Protein AF-A0A8T3DRB8-F1 (afdb_monomer_lite)

Secondary structure (DSSP, 8-state):
--SEEE-SSTTEEEESSHHHHHHHHHHHTT-TT--HHHHHHHHHHTTTTTSEEE-TTSTTEEEE-HHHHHHHHHHTT---TT--HHHHHS--SS-HHHHHHHHHHHHTT-

pLDDT: mean 76.2, std 19.55, range [34.78, 96.62]

Organism: NCBI:txid1534307

InterPro domains:
  IPR000418 Ets domain [PF00178] (2-64)
  IPR000418 Ets domain [PR00454] (9-27)
  IPR000418 Ets domain [PR00454] (28-46)
  IPR000418 Ets domain [PR00454] (47-65)
  IPR000418 Ets domain [PS00346] (31-46)
  IPR000418 Ets domain [PS50061] (1-65)
  IPR000418 Ets domain [SM00413] (1-69)
  IPR036388 Winged helix-like DNA-binding domain superfamily [G3DSA:1.10.10.10] (1-76)
  IPR036390 Winged helix DNA-binding domain superfamily [SSF46785] (3-77)
  IPR046328 ETS family [PTHR11849] (2-70)

Sequence (110 aa):
MTCIAWEGTNGEFKLVDPDEVARRWGERKSKPNMNYDKLSRALRYYYDKNIMTKVHGKRYAYKFDFHGLAQVLDHLGFHIGRVPHRHFITATTCNQQDRLVRCLHHISAV

Foldseek 3Di:
DAQKAADDDQQKIFGNNLAVLQCVLCVVVVNNPTGNVNVVVVVVVCVVQQQKADDPPDPRMIGGRLVSVVVVCVVVVVPPPPDPSCCLRPVPDDDRRVSVSVSSNVVVVD

Radius of gyration: 13.52 Å; chains: 1; bounding box: 28×38×29 Å

Structure (mmCIF, N/CA/C/O backbone):
data_AF-A0A8T3DRB8-F1
#
_entry.id   AF-A0A8T3DRB8-F1
#
loop_
_atom_site.group_PDB
_atom_site.id
_atom_site.type_symbol
_atom_site.label_atom_id
_atom_site.label_alt_id
_atom_site.label_comp_id
_atom_site.label_asym_id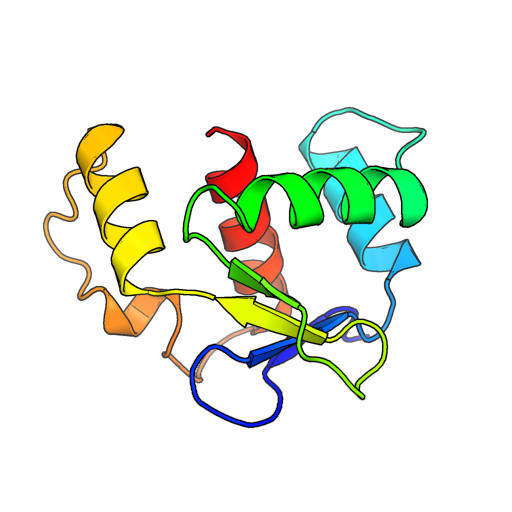
_atom_site.label_entity_id
_atom_site.label_seq_id
_atom_site.pdbx_PDB_ins_code
_atom_site.Cartn_x
_atom_site.Cartn_y
_atom_site.Cartn_z
_atom_site.occupancy
_atom_site.B_iso_or_equiv
_atom_site.auth_seq_id
_atom_site.auth_comp_id
_atom_site.auth_asym_id
_atom_site.auth_atom_id
_atom_site.pdbx_PDB_model_num
ATOM 1 N N . MET A 1 1 ? -9.014 0.020 -14.557 1.00 59.19 1 MET A N 1
ATOM 2 C CA . MET A 1 1 ? -9.007 -1.155 -13.657 1.00 59.19 1 MET A CA 1
ATOM 3 C C . MET A 1 1 ? -8.297 -0.792 -12.362 1.00 59.19 1 MET A C 1
ATOM 5 O O . MET A 1 1 ? -7.270 -0.117 -12.410 1.00 59.19 1 MET A O 1
ATOM 9 N N . THR A 1 2 ? -8.871 -1.181 -11.226 1.00 81.06 2 THR A N 1
ATOM 10 C CA . THR A 1 2 ? -8.377 -0.888 -9.874 1.00 81.06 2 THR A CA 1
ATOM 11 C C . THR A 1 2 ? -7.289 -1.887 -9.464 1.00 81.06 2 THR A C 1
ATOM 13 O O . THR A 1 2 ? -7.574 -3.058 -9.273 1.00 81.06 2 THR A O 1
ATOM 16 N N . CYS A 1 3 ? -6.033 -1.442 -9.329 1.00 88.31 3 CYS A N 1
ATOM 17 C CA . CYS A 1 3 ? -4.891 -2.285 -8.928 1.00 88.31 3 CYS A CA 1
ATOM 18 C C . CYS A 1 3 ? -4.659 -2.320 -7.408 1.00 88.31 3 CYS A C 1
ATOM 20 O O . CYS A 1 3 ? -3.956 -3.185 -6.893 1.00 88.31 3 CYS A O 1
ATOM 22 N N . ILE A 1 4 ? -5.276 -1.400 -6.667 1.00 88.94 4 ILE A N 1
ATOM 23 C CA . ILE A 1 4 ? -5.212 -1.298 -5.208 1.00 88.94 4 ILE A CA 1
ATOM 24 C C . ILE A 1 4 ? -6.550 -0.758 -4.697 1.00 88.94 4 ILE A C 1
ATOM 26 O O . ILE A 1 4 ? -7.165 0.078 -5.365 1.00 88.94 4 ILE A O 1
ATOM 30 N N . ALA A 1 5 ? -7.013 -1.243 -3.548 1.00 87.56 5 ALA A N 1
ATOM 31 C CA . ALA A 1 5 ? -8.290 -0.837 -2.965 1.00 87.56 5 ALA A CA 1
ATOM 32 C C . ALA A 1 5 ? -8.268 -0.918 -1.434 1.00 87.56 5 ALA A C 1
ATOM 34 O O . ALA A 1 5 ? -7.594 -1.779 -0.869 1.00 87.56 5 ALA A O 1
ATOM 35 N N . TRP A 1 6 ? -9.038 -0.051 -0.775 1.00 87.25 6 TRP A N 1
ATOM 36 C CA . TRP A 1 6 ? -9.374 -0.207 0.642 1.00 87.25 6 TRP A CA 1
ATOM 37 C C . TRP A 1 6 ? -10.239 -1.459 0.839 1.00 87.25 6 TRP A C 1
ATOM 39 O O . TRP A 1 6 ? -11.097 -1.757 0.008 1.00 87.25 6 TRP A O 1
ATOM 49 N N . GLU A 1 7 ? -10.023 -2.198 1.923 1.00 84.19 7 GLU A N 1
ATOM 50 C CA . GLU A 1 7 ? -10.791 -3.403 2.256 1.00 84.19 7 GLU A CA 1
ATOM 51 C C . GLU A 1 7 ? -10.788 -3.618 3.769 1.00 84.19 7 GLU A C 1
ATOM 53 O O . GLU A 1 7 ? -9.771 -3.412 4.406 1.00 84.19 7 GLU A O 1
ATOM 58 N N . GLY A 1 8 ? -11.880 -4.117 4.350 1.00 81.75 8 GLY A N 1
ATOM 59 C CA . GLY A 1 8 ? -11.899 -4.484 5.767 1.00 81.75 8 GLY A CA 1
ATOM 60 C C . GLY A 1 8 ? -12.013 -3.278 6.702 1.00 81.75 8 GLY A C 1
ATOM 61 O O . GLY A 1 8 ? -12.862 -2.414 6.495 1.00 81.75 8 GLY A O 1
ATOM 62 N N . THR A 1 9 ? -11.223 -3.267 7.782 1.00 77.94 9 THR A N 1
ATOM 63 C CA . THR A 1 9 ? -11.309 -2.229 8.826 1.00 77.94 9 THR A CA 1
ATOM 64 C C . THR A 1 9 ? -10.513 -0.969 8.472 1.00 77.94 9 THR A C 1
ATOM 66 O O . THR A 1 9 ? -9.762 -0.932 7.501 1.00 77.94 9 THR A O 1
ATOM 69 N N . ASN A 1 10 ? -10.667 0.095 9.265 1.00 81.25 10 ASN A N 1
ATOM 70 C CA . ASN A 1 10 ? -10.004 1.373 9.013 1.00 81.25 10 ASN A CA 1
ATOM 71 C C . ASN A 1 10 ? -8.478 1.209 8.838 1.00 81.25 10 ASN A C 1
ATOM 73 O O . ASN A 1 10 ? -7.796 0.707 9.734 1.00 81.25 10 ASN A O 1
ATOM 77 N N . GLY A 1 11 ? -7.962 1.644 7.684 1.00 83.81 11 GLY A N 1
ATOM 78 C CA . GLY A 1 11 ? -6.546 1.558 7.316 1.00 83.81 11 GLY A CA 1
ATOM 79 C C . GLY A 1 11 ? -6.104 0.257 6.642 1.00 83.81 11 GLY A C 1
ATOM 80 O O . GLY A 1 11 ? -4.954 0.195 6.208 1.00 83.81 11 GLY A O 1
ATOM 81 N N . GLU A 1 12 ? -6.970 -0.755 6.516 1.00 90.94 12 GLU A N 1
ATOM 82 C CA . GLU A 1 12 ? -6.684 -1.977 5.753 1.00 90.94 12 GLU A CA 1
ATOM 83 C C . GLU A 1 12 ? 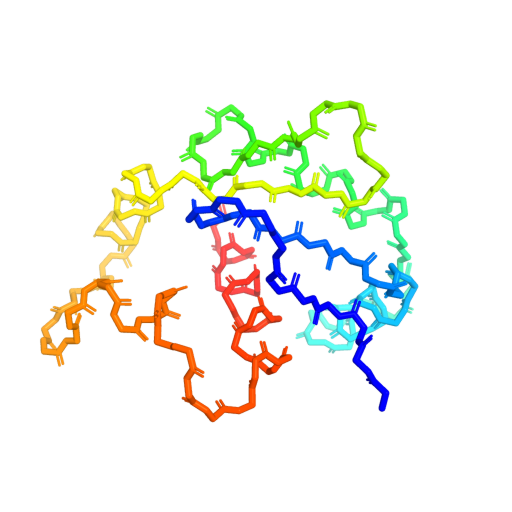-6.910 -1.770 4.249 1.00 90.94 12 GLU A C 1
ATOM 85 O O . GLU A 1 12 ? -7.929 -1.246 3.803 1.00 90.94 12 GLU A O 1
ATOM 90 N N . PHE A 1 13 ? -5.956 -2.214 3.441 1.00 91.50 13 PHE A N 1
ATOM 91 C CA . PHE A 1 13 ? -6.035 -2.176 1.987 1.00 91.50 13 PHE A CA 1
ATOM 92 C C . PHE A 1 13 ? -5.445 -3.447 1.385 1.00 91.50 13 PHE A C 1
ATOM 94 O O . PHE A 1 13 ? -4.666 -4.159 2.023 1.00 91.50 13 PHE A O 1
ATOM 101 N N . LYS A 1 14 ? -5.780 -3.715 0.125 1.00 93.00 14 LYS A N 1
ATOM 102 C CA . LYS A 1 14 ? -5.240 -4.836 -0.642 1.00 93.00 14 LYS A CA 1
ATOM 103 C C . LYS A 1 14 ? -4.699 -4.392 -1.987 1.00 93.00 14 LYS A C 1
ATOM 105 O O . LYS A 1 14 ? -5.269 -3.511 -2.637 1.00 93.00 14 LYS A O 1
ATOM 110 N N . LEU A 1 15 ? -3.633 -5.049 -2.431 1.00 93.50 15 LEU A N 1
ATOM 111 C CA . LEU A 1 15 ? -3.195 -4.966 -3.820 1.00 93.50 15 LEU A CA 1
ATOM 112 C C . LEU A 1 15 ? -4.052 -5.943 -4.631 1.00 93.50 15 LEU A C 1
ATOM 114 O O . LEU A 1 15 ? -3.917 -7.156 -4.489 1.00 93.50 15 LEU A O 1
ATOM 118 N N . VAL A 1 16 ? -4.976 -5.402 -5.424 1.00 94.12 16 VAL A N 1
ATOM 119 C CA . VAL A 1 16 ? -5.849 -6.185 -6.313 1.00 94.12 16 VAL A CA 1
ATOM 120 C C . VAL A 1 16 ? -5.035 -6.743 -7.478 1.00 94.12 16 VAL A C 1
ATOM 122 O O . VAL A 1 16 ? -5.201 -7.901 -7.842 1.00 94.12 16 VAL A O 1
ATOM 125 N N . ASP A 1 17 ? -4.123 -5.924 -7.999 1.00 94.75 17 ASP A N 1
ATOM 126 C CA . ASP A 1 17 ? -3.145 -6.284 -9.018 1.00 94.75 17 ASP A CA 1
ATOM 127 C C . ASP A 1 17 ? -1.751 -5.868 -8.506 1.00 94.75 17 ASP A C 1
ATOM 129 O O . ASP A 1 17 ? -1.349 -4.705 -8.651 1.00 94.75 17 ASP A O 1
ATOM 133 N N . PRO A 1 18 ? -1.042 -6.777 -7.807 1.00 94.19 18 PRO A N 1
ATOM 134 C CA . PRO A 1 18 ? 0.263 -6.489 -7.219 1.00 94.19 18 PRO A CA 1
ATOM 135 C C . PRO A 1 18 ? 1.328 -6.112 -8.255 1.00 94.19 18 PRO A C 1
ATOM 137 O O . PRO A 1 18 ? 2.205 -5.299 -7.947 1.00 94.19 18 PRO A O 1
ATOM 140 N N . ASP A 1 19 ? 1.239 -6.662 -9.467 1.00 95.81 19 ASP A N 1
ATOM 141 C CA . ASP A 1 19 ? 2.193 -6.407 -10.545 1.00 95.81 19 ASP A CA 1
ATOM 142 C C . ASP A 1 19 ? 1.993 -5.009 -11.129 1.00 95.81 19 ASP A C 1
ATOM 144 O O . ASP A 1 19 ? 2.961 -4.259 -11.261 1.00 95.81 19 ASP A O 1
ATOM 148 N N . GLU A 1 20 ? 0.749 -4.581 -11.363 1.00 92.75 20 GLU A N 1
ATOM 149 C CA . GLU A 1 20 ? 0.464 -3.209 -11.802 1.00 92.75 20 GLU A CA 1
ATOM 150 C C . GLU A 1 20 ? 0.820 -2.176 -10.720 1.00 92.75 20 GLU A C 1
ATOM 152 O O . GLU A 1 20 ? 1.311 -1.085 -11.028 1.00 92.75 20 GLU A O 1
ATOM 157 N N . VAL A 1 21 ? 0.631 -2.503 -9.435 1.00 91.31 21 VAL A N 1
ATOM 158 C CA . VAL A 1 21 ? 1.111 -1.654 -8.329 1.00 91.31 21 VAL A CA 1
ATOM 159 C C . VAL A 1 21 ? 2.634 -1.533 -8.365 1.00 91.31 21 VAL A C 1
ATOM 161 O O . VAL A 1 21 ? 3.153 -0.419 -8.274 1.00 91.31 21 VAL A O 1
ATOM 164 N N . ALA A 1 22 ? 3.355 -2.641 -8.542 1.00 91.75 22 ALA A N 1
ATOM 165 C CA . ALA A 1 22 ? 4.810 -2.637 -8.644 1.00 91.75 22 ALA A CA 1
ATOM 166 C C . ALA A 1 22 ? 5.320 -1.911 -9.898 1.00 91.75 22 ALA A C 1
ATOM 168 O O . ALA A 1 22 ? 6.315 -1.189 -9.820 1.00 91.75 22 ALA A O 1
ATOM 169 N N . ARG A 1 23 ? 4.621 -2.023 -11.031 1.00 92.31 23 ARG A N 1
ATOM 170 C CA . ARG A 1 23 ? 4.951 -1.291 -12.257 1.00 92.31 23 ARG A CA 1
ATOM 171 C C . ARG A 1 23 ? 4.825 0.216 -12.044 1.00 92.31 23 ARG A C 1
ATOM 173 O O . ARG A 1 23 ? 5.789 0.943 -12.276 1.00 92.31 23 ARG A O 1
ATOM 180 N N . ARG A 1 24 ? 3.682 0.689 -11.526 1.00 88.81 24 ARG A N 1
ATOM 181 C CA . ARG A 1 2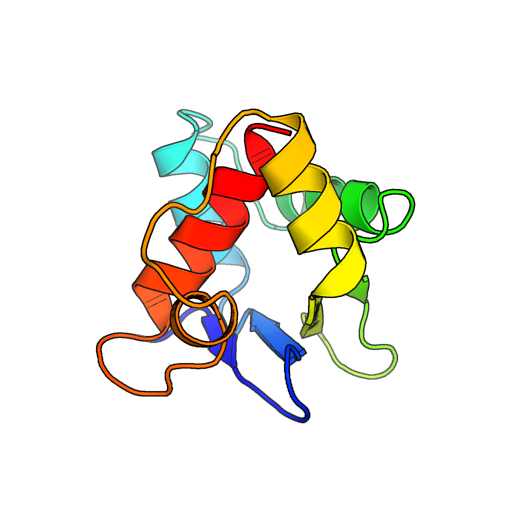4 ? 3.459 2.118 -11.207 1.00 88.81 24 ARG A CA 1
ATOM 182 C C . ARG A 1 24 ? 4.437 2.637 -10.160 1.00 88.81 24 ARG A C 1
ATOM 184 O O . ARG A 1 24 ? 4.861 3.789 -10.212 1.00 88.81 24 ARG A O 1
ATOM 191 N N . TRP A 1 25 ? 4.793 1.790 -9.201 1.00 87.00 25 TRP A N 1
ATOM 192 C CA . TRP A 1 25 ? 5.823 2.081 -8.217 1.00 87.00 25 TRP A CA 1
ATOM 193 C C . TRP A 1 25 ? 7.195 2.297 -8.862 1.00 87.00 25 TRP A C 1
ATOM 195 O O . TRP A 1 25 ? 7.861 3.299 -8.598 1.00 87.00 25 TRP A O 1
ATOM 205 N N . GLY A 1 26 ? 7.603 1.361 -9.722 1.00 89.31 26 GLY A N 1
ATOM 206 C CA . GLY A 1 26 ? 8.851 1.417 -10.473 1.00 89.31 26 GLY A CA 1
ATOM 207 C C . GLY A 1 26 ? 8.930 2.646 -11.366 1.00 89.31 26 GLY A C 1
ATOM 208 O O . GLY A 1 26 ? 9.930 3.354 -11.325 1.00 89.31 26 GLY A O 1
ATOM 209 N N . GLU A 1 27 ? 7.854 2.945 -12.093 1.00 88.00 27 GLU A N 1
ATOM 210 C CA . GLU A 1 27 ? 7.718 4.135 -12.937 1.00 88.00 27 GLU A CA 1
ATOM 211 C C . GLU A 1 27 ? 7.952 5.426 -12.139 1.00 88.00 27 GLU A C 1
ATOM 213 O O . GLU A 1 27 ? 8.781 6.247 -12.520 1.00 88.00 27 GLU A O 1
ATOM 218 N N . ARG A 1 28 ? 7.318 5.571 -10.968 1.00 82.88 28 ARG A N 1
ATOM 219 C CA . ARG A 1 28 ? 7.474 6.767 -10.119 1.00 82.88 28 ARG A CA 1
ATOM 220 C C . ARG A 1 28 ? 8.860 6.909 -9.489 1.00 82.88 28 ARG A C 1
ATOM 222 O O . ARG A 1 28 ? 9.308 8.026 -9.261 1.00 82.88 28 ARG A O 1
ATOM 229 N N . LYS A 1 29 ? 9.532 5.798 -9.171 1.00 82.38 29 LYS A N 1
ATOM 230 C CA . LYS A 1 29 ? 10.876 5.795 -8.559 1.00 82.38 29 LYS A CA 1
ATOM 231 C C . LYS A 1 29 ? 12.004 5.668 -9.595 1.00 82.38 29 LYS A C 1
ATOM 233 O O . LYS A 1 29 ? 13.152 5.471 -9.196 1.00 82.38 29 LYS A O 1
ATOM 238 N N . SER A 1 30 ? 11.693 5.724 -10.893 1.00 89.06 30 SER A N 1
ATOM 239 C CA . SER A 1 30 ? 12.634 5.472 -11.995 1.00 89.06 30 SER A CA 1
ATOM 240 C C . SER A 1 30 ? 13.407 4.150 -11.837 1.00 89.06 30 SER A C 1
ATOM 242 O O . SER A 1 30 ? 14.619 4.071 -12.039 1.00 89.06 30 SER A O 1
ATOM 244 N N . LYS A 1 31 ? 12.703 3.087 -11.428 1.00 90.56 31 LYS A N 1
ATOM 245 C CA . LYS A 1 31 ? 13.204 1.711 -11.285 1.00 90.56 31 LYS A CA 1
ATOM 246 C C . LYS A 1 31 ? 12.436 0.787 -12.249 1.00 90.56 31 LYS A C 1
ATOM 248 O O . LYS A 1 31 ? 11.482 0.145 -11.816 1.00 90.56 31 LYS A O 1
ATOM 253 N N . PRO A 1 32 ? 12.839 0.681 -13.531 1.00 91.00 32 PRO A N 1
ATOM 254 C CA . PRO A 1 32 ? 12.075 -0.048 -14.556 1.00 91.00 32 PRO A CA 1
ATOM 255 C C . PRO A 1 32 ? 11.974 -1.558 -14.295 1.00 91.00 32 PRO A C 1
ATOM 257 O O . PRO A 1 32 ? 10.995 -2.184 -14.671 1.00 91.00 32 PRO A O 1
ATOM 260 N N . ASN A 1 33 ? 12.939 -2.133 -13.570 1.00 94.50 33 ASN A N 1
ATOM 261 C CA . ASN A 1 33 ? 12.959 -3.554 -13.199 1.00 94.50 33 ASN A CA 1
ATOM 262 C C . ASN A 1 33 ? 12.280 -3.825 -11.839 1.00 94.50 33 ASN A C 1
ATOM 264 O O . ASN A 1 33 ? 12.683 -4.745 -11.112 1.00 94.50 33 ASN A O 1
ATOM 268 N N . MET A 1 34 ? 11.336 -2.972 -11.432 1.00 95.38 34 MET A N 1
ATOM 269 C CA . MET A 1 34 ? 10.532 -3.170 -10.226 1.00 95.38 34 MET A CA 1
ATOM 270 C C . MET A 1 34 ? 9.498 -4.275 -10.454 1.00 95.38 34 MET A C 1
ATOM 272 O O . MET A 1 34 ? 8.887 -4.352 -11.512 1.00 95.38 34 MET A O 1
ATOM 276 N N . ASN A 1 35 ? 9.289 -5.110 -9.441 1.00 96.38 35 ASN A N 1
ATOM 277 C CA . ASN A 1 35 ? 8.272 -6.157 -9.422 1.00 96.38 35 ASN A CA 1
ATOM 278 C C . ASN A 1 35 ? 7.708 -6.304 -8.001 1.00 96.38 35 ASN A C 1
ATOM 280 O O . ASN A 1 35 ? 8.194 -5.656 -7.062 1.00 96.38 35 ASN A O 1
ATOM 284 N N . TYR A 1 36 ? 6.684 -7.141 -7.834 1.00 95.62 36 TYR A N 1
ATOM 285 C CA . TYR A 1 36 ? 6.044 -7.313 -6.534 1.00 95.62 36 TYR A CA 1
ATOM 286 C C . TYR A 1 36 ? 6.995 -7.877 -5.463 1.00 95.62 36 TYR A C 1
ATOM 288 O O . TYR A 1 36 ? 6.941 -7.433 -4.319 1.00 95.62 36 TYR A O 1
ATOM 296 N N . ASP A 1 37 ? 7.923 -8.776 -5.797 1.00 96.62 37 ASP A N 1
ATOM 297 C CA . ASP A 1 37 ? 8.874 -9.321 -4.815 1.00 96.62 37 ASP A CA 1
ATOM 298 C C . ASP A 1 37 ? 9.751 -8.225 -4.193 1.00 96.62 37 ASP A C 1
ATOM 300 O O . ASP A 1 37 ? 9.905 -8.145 -2.970 1.00 96.62 37 ASP A O 1
ATOM 304 N N . LYS A 1 38 ? 10.265 -7.312 -5.024 1.00 94.50 38 LYS A N 1
ATOM 305 C CA . LYS A 1 38 ? 11.055 -6.159 -4.569 1.00 94.50 38 LYS A CA 1
ATOM 306 C C . LYS A 1 38 ? 10.199 -5.157 -3.796 1.00 94.50 38 LYS A C 1
ATOM 308 O O . LYS A 1 38 ? 10.615 -4.690 -2.736 1.00 94.50 38 LYS A O 1
ATOM 313 N N . LEU A 1 39 ? 8.996 -4.855 -4.284 1.00 92.94 39 LEU A N 1
ATOM 314 C CA . LEU A 1 39 ? 8.055 -3.968 -3.596 1.00 92.94 39 LEU A CA 1
ATOM 315 C C . LEU A 1 39 ? 7.658 -4.532 -2.224 1.00 92.94 39 LEU A C 1
ATOM 317 O O . LEU A 1 39 ? 7.730 -3.834 -1.218 1.00 92.94 39 LEU A O 1
ATOM 321 N N . SER A 1 40 ? 7.312 -5.813 -2.146 1.00 94.88 40 SER A N 1
ATOM 322 C CA . SER A 1 40 ? 6.932 -6.475 -0.898 1.00 94.88 40 SER A CA 1
ATOM 323 C C . SER A 1 40 ? 8.085 -6.517 0.110 1.00 94.88 40 SER A C 1
ATOM 325 O O . SER A 1 40 ? 7.848 -6.442 1.319 1.00 94.88 40 SER A O 1
ATOM 327 N N . ARG A 1 41 ? 9.346 -6.561 -0.351 1.00 94.38 41 ARG A N 1
ATOM 328 C CA . ARG A 1 41 ? 10.517 -6.392 0.522 1.00 94.38 41 ARG A CA 1
ATOM 329 C C . ARG A 1 41 ? 10.578 -4.997 1.144 1.00 94.38 41 ARG A C 1
ATOM 331 O O . ARG A 1 41 ? 10.919 -4.916 2.325 1.00 94.38 41 ARG A O 1
ATOM 338 N N . ALA A 1 42 ? 10.238 -3.950 0.387 1.00 89.12 42 ALA A N 1
ATOM 339 C CA . ALA A 1 42 ? 10.124 -2.580 0.890 1.00 89.12 42 ALA A CA 1
ATOM 340 C C . ALA A 1 42 ? 8.986 -2.448 1.912 1.00 89.12 42 ALA A C 1
ATOM 342 O O . ALA A 1 42 ? 9.211 -1.946 3.007 1.00 89.12 42 ALA A O 1
ATOM 343 N N . LEU A 1 43 ? 7.804 -3.001 1.613 1.00 92.38 43 LEU A N 1
ATOM 344 C CA . LEU A 1 43 ? 6.663 -2.979 2.537 1.00 92.38 43 LEU A CA 1
ATOM 345 C C . LEU A 1 43 ? 6.983 -3.642 3.884 1.00 92.38 43 LEU A C 1
ATOM 347 O O . LEU A 1 43 ? 6.559 -3.149 4.922 1.00 92.38 43 LEU A O 1
ATOM 351 N N . ARG A 1 44 ? 7.780 -4.718 3.895 1.00 94.19 44 ARG A N 1
ATOM 352 C CA . ARG A 1 44 ? 8.227 -5.359 5.143 1.00 94.19 44 ARG A CA 1
ATOM 353 C C . ARG A 1 44 ? 9.129 -4.474 6.003 1.00 94.19 44 ARG A C 1
ATOM 355 O O . ARG A 1 44 ? 9.069 -4.589 7.218 1.00 94.19 44 ARG A O 1
ATOM 362 N N . TYR A 1 45 ? 9.930 -3.584 5.411 1.00 89.06 45 TYR A N 1
ATOM 363 C CA . TYR A 1 45 ? 10.736 -2.635 6.194 1.00 89.06 45 TYR A CA 1
ATOM 364 C C . TYR A 1 45 ? 9.880 -1.623 6.968 1.00 89.06 45 TYR A C 1
ATOM 366 O O . TYR A 1 45 ? 10.373 -0.994 7.899 1.00 89.06 45 TYR A O 1
ATOM 374 N N . TYR A 1 46 ? 8.604 -1.465 6.611 1.00 88.69 46 TYR A N 1
ATOM 375 C CA . TYR A 1 46 ? 7.684 -0.573 7.311 1.00 88.69 46 TYR A CA 1
ATOM 376 C C . TYR A 1 46 ? 7.050 -1.167 8.561 1.00 88.69 46 TYR A C 1
ATOM 378 O O . TYR A 1 46 ? 6.437 -0.415 9.319 1.00 88.69 46 TYR A O 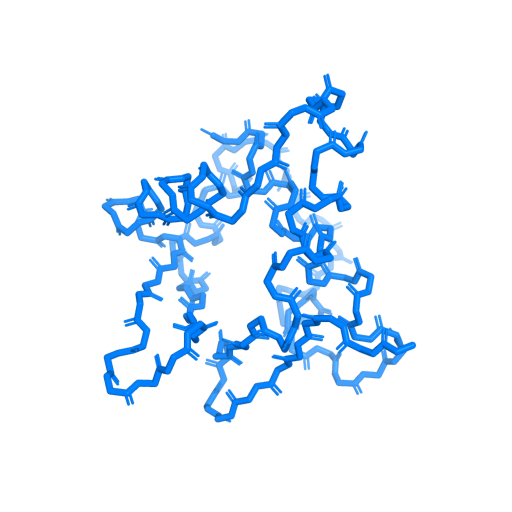1
ATOM 386 N N . TYR A 1 47 ? 7.220 -2.470 8.795 1.00 91.62 47 TYR A N 1
ATOM 387 C CA . TYR A 1 47 ? 6.655 -3.142 9.963 1.00 91.62 47 TYR A CA 1
ATOM 388 C C . TYR A 1 47 ? 7.359 -2.668 11.233 1.00 91.62 47 TYR A C 1
ATOM 390 O O . TYR A 1 47 ? 6.713 -2.125 12.122 1.00 91.62 47 TYR A O 1
ATOM 398 N N . ASP A 1 48 ? 8.691 -2.745 11.254 1.00 87.75 48 ASP A N 1
ATOM 399 C CA . ASP A 1 48 ? 9.503 -2.330 12.407 1.00 87.75 48 ASP A CA 1
ATOM 400 C C . ASP A 1 48 ? 9.495 -0.805 12.619 1.00 87.75 48 ASP A C 1
ATOM 402 O O . ASP A 1 48 ? 9.818 -0.317 13.698 1.00 87.75 48 ASP A O 1
ATOM 406 N N . LYS A 1 49 ? 9.102 -0.038 11.591 1.00 84.12 49 LYS A N 1
ATOM 407 C CA . LYS A 1 49 ? 8.942 1.423 11.658 1.00 84.12 49 LYS A CA 1
ATOM 408 C C . LYS A 1 49 ? 7.551 1.862 12.139 1.00 84.12 49 LYS A C 1
ATOM 410 O O . LYS A 1 49 ? 7.285 3.059 12.154 1.00 84.12 49 LYS A O 1
ATOM 415 N N . ASN A 1 50 ? 6.661 0.929 12.495 1.00 87.88 50 ASN A N 1
ATOM 416 C CA . ASN A 1 50 ? 5.272 1.208 12.885 1.00 87.88 50 ASN A CA 1
ATOM 417 C C . ASN A 1 50 ? 4.507 2.048 11.844 1.00 87.88 50 ASN A C 1
ATOM 419 O O . ASN A 1 50 ? 3.696 2.899 12.183 1.00 87.88 50 ASN A O 1
ATOM 423 N N . ILE A 1 51 ? 4.783 1.853 10.553 1.00 87.19 51 ILE A N 1
ATOM 424 C CA . ILE A 1 51 ? 4.106 2.595 9.477 1.00 87.19 51 ILE A CA 1
ATOM 425 C C . ILE A 1 51 ? 2.950 1.772 8.900 1.00 87.19 51 ILE A C 1
ATOM 427 O O . ILE A 1 51 ? 1.892 2.301 8.550 1.00 87.19 51 ILE A O 1
ATOM 431 N N . MET A 1 52 ? 3.149 0.463 8.762 1.00 91.44 52 MET A N 1
ATOM 432 C CA . MET A 1 52 ? 2.114 -0.476 8.338 1.00 91.44 52 MET A CA 1
ATOM 433 C C . MET A 1 52 ? 2.456 -1.890 8.791 1.00 91.44 52 MET A C 1
ATOM 435 O O . MET A 1 52 ? 3.596 -2.171 9.131 1.00 91.44 52 MET A O 1
ATOM 439 N N . THR A 1 53 ? 1.498 -2.805 8.710 1.00 94.69 53 THR A N 1
ATOM 440 C CA . THR A 1 53 ? 1.688 -4.228 9.012 1.00 94.69 53 THR A CA 1
ATOM 441 C C . THR A 1 53 ? 1.029 -5.122 7.963 1.00 94.69 53 THR A C 1
ATOM 443 O O . THR A 1 53 ? 0.183 -4.686 7.173 1.00 94.69 53 THR A O 1
ATOM 446 N N . LYS A 1 54 ? 1.419 -6.403 7.934 1.00 95.50 54 LYS A N 1
ATOM 447 C CA . LYS A 1 54 ? 0.741 -7.419 7.122 1.00 95.50 54 LYS A CA 1
ATOM 448 C C . LYS A 1 54 ? -0.573 -7.817 7.786 1.00 95.50 54 LYS A C 1
ATOM 450 O O . LYS A 1 54 ? -0.584 -8.212 8.946 1.00 95.50 54 LYS A O 1
ATOM 455 N N . VAL A 1 55 ? -1.659 -7.863 7.015 1.00 95.94 55 VAL A N 1
ATOM 456 C CA . VAL A 1 55 ? -2.872 -8.560 7.466 1.00 95.94 55 VAL A CA 1
ATOM 457 C C . VAL A 1 55 ? -2.670 -10.062 7.258 1.00 95.94 55 VAL A C 1
ATOM 459 O O . VAL A 1 55 ? -2.598 -10.531 6.116 1.00 95.94 55 VAL A O 1
ATOM 462 N N . HIS A 1 56 ? -2.513 -10.818 8.343 1.00 94.69 56 HIS A N 1
ATOM 463 C CA . HIS A 1 56 ? -2.361 -12.275 8.286 1.00 94.69 56 HIS A CA 1
ATOM 464 C C . HIS A 1 56 ? -3.657 -12.949 7.802 1.00 94.69 56 HIS A C 1
ATOM 466 O O . HIS A 1 56 ? -4.750 -12.417 7.972 1.00 94.69 56 HIS A O 1
ATOM 472 N N . GLY A 1 57 ? -3.534 -14.090 7.119 1.00 95.19 57 GLY A N 1
ATOM 473 C CA . GLY A 1 57 ? -4.676 -14.820 6.546 1.00 95.19 57 GLY A CA 1
ATOM 474 C C . GLY A 1 57 ? -5.264 -14.229 5.255 1.00 95.19 57 GLY A C 1
ATOM 475 O O . GLY A 1 57 ? -6.023 -14.910 4.575 1.00 95.19 57 GLY A O 1
ATOM 476 N N . LYS A 1 58 ? -4.883 -13.006 4.855 1.00 94.50 58 LYS A N 1
ATOM 477 C CA . LYS A 1 58 ? -5.331 -12.370 3.601 1.00 94.50 58 LYS A CA 1
ATOM 478 C C . LYS A 1 58 ? -4.172 -12.182 2.620 1.00 94.50 58 LYS A C 1
ATOM 480 O O . LYS A 1 58 ? -3.124 -11.639 2.978 1.00 94.50 58 LYS A O 1
ATOM 485 N N . ARG A 1 59 ? -4.332 -12.585 1.357 1.00 95.69 59 ARG A N 1
ATOM 486 C CA . ARG A 1 59 ? -3.302 -12.370 0.319 1.00 95.69 59 ARG A CA 1
ATOM 487 C C . ARG A 1 59 ? -3.212 -10.886 -0.047 1.00 95.69 59 ARG A C 1
ATOM 489 O O . ARG A 1 59 ? -4.233 -10.225 -0.166 1.00 95.69 59 ARG A O 1
ATOM 496 N N . TYR A 1 60 ? -1.987 -10.371 -0.181 1.00 96.12 60 TYR A N 1
ATOM 497 C CA . TYR A 1 60 ? -1.694 -8.993 -0.622 1.00 96.12 60 TYR A CA 1
ATOM 498 C C . TYR A 1 60 ? -2.350 -7.859 0.187 1.00 96.12 60 TYR A C 1
ATOM 500 O O . TYR A 1 60 ? -2.425 -6.727 -0.286 1.00 96.12 60 TYR A O 1
ATOM 508 N N . ALA A 1 61 ? -2.809 -8.157 1.404 1.00 94.94 61 ALA A N 1
ATOM 509 C CA . ALA A 1 61 ? -3.465 -7.196 2.281 1.00 94.94 61 ALA A CA 1
ATOM 510 C C . ALA A 1 61 ? -2.525 -6.649 3.362 1.00 94.94 61 ALA A C 1
ATOM 512 O O . ALA A 1 61 ? -1.781 -7.406 3.998 1.00 94.94 61 ALA A O 1
ATOM 513 N N . TYR A 1 62 ? -2.596 -5.348 3.595 1.00 94.38 62 TYR A N 1
ATOM 514 C CA . TYR A 1 62 ? -1.761 -4.602 4.530 1.00 94.38 62 TYR A CA 1
ATOM 515 C C . TYR A 1 62 ? -2.624 -3.601 5.290 1.00 94.38 62 TYR A C 1
ATOM 517 O O . TYR A 1 62 ? -3.721 -3.264 4.849 1.00 94.38 62 TYR A O 1
ATOM 525 N N . LYS A 1 63 ? -2.137 -3.127 6.433 1.00 92.44 63 LYS A N 1
ATOM 526 C CA . LYS A 1 63 ? -2.838 -2.143 7.253 1.00 92.44 63 LYS A CA 1
ATOM 527 C C . LYS A 1 63 ? -1.896 -1.021 7.641 1.00 92.44 63 LYS A C 1
ATOM 529 O O . LYS A 1 63 ? -0.844 -1.306 8.198 1.00 92.44 63 LYS A O 1
ATOM 534 N N . PHE A 1 64 ?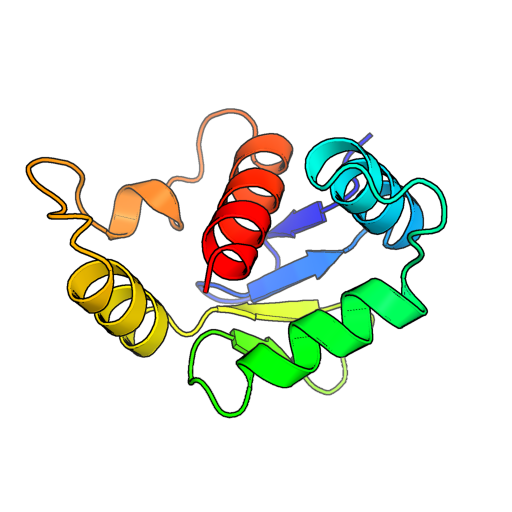 -2.260 0.228 7.367 1.00 90.25 64 PHE A N 1
ATOM 535 C CA . PHE A 1 64 ? -1.509 1.371 7.885 1.00 90.25 64 PHE A CA 1
ATOM 536 C C . PHE A 1 64 ? -1.650 1.468 9.404 1.00 90.25 64 PHE A C 1
ATOM 538 O O . PHE A 1 64 ? -2.747 1.313 9.944 1.00 90.25 64 PHE A O 1
ATOM 545 N N . ASP A 1 65 ? -0.547 1.786 10.070 1.00 88.62 65 ASP A N 1
ATOM 546 C CA . ASP A 1 65 ? -0.565 2.286 11.436 1.00 88.62 65 ASP A CA 1
ATOM 547 C C . ASP A 1 65 ? -0.554 3.815 11.366 1.00 88.62 65 ASP A C 1
ATOM 549 O O . ASP A 1 65 ? 0.451 4.450 11.047 1.00 88.62 65 ASP A O 1
ATOM 553 N N . PHE A 1 66 ? -1.717 4.419 11.608 1.00 83.75 66 PHE A N 1
ATOM 554 C CA . PHE A 1 66 ? -1.868 5.869 11.517 1.00 83.75 66 PHE A CA 1
ATOM 555 C C . PHE A 1 66 ? -1.086 6.629 12.577 1.00 83.75 66 PHE A C 1
ATOM 557 O O . PHE A 1 66 ? -0.768 7.795 12.351 1.00 83.75 66 PHE A O 1
ATOM 564 N N . HIS A 1 67 ? -0.786 5.997 13.712 1.00 83.00 67 HIS A N 1
ATOM 565 C CA . HIS A 1 67 ? -0.048 6.648 14.776 1.00 83.00 67 HIS A CA 1
ATOM 566 C C . HIS A 1 67 ? 1.427 6.771 14.395 1.00 83.00 67 HIS A C 1
ATOM 568 O O . HIS A 1 67 ? 1.955 7.881 14.370 1.00 83.00 67 HIS A O 1
ATOM 574 N N . GLY A 1 68 ? 2.071 5.668 14.005 1.00 81.81 68 GLY A N 1
ATOM 575 C CA . GLY A 1 68 ? 3.467 5.729 13.572 1.00 81.81 68 GLY A CA 1
ATOM 576 C C . GLY A 1 68 ? 3.644 6.443 12.229 1.00 81.81 68 GLY A C 1
ATOM 577 O O . GLY A 1 68 ? 4.608 7.186 12.056 1.00 81.81 68 GLY A O 1
ATOM 578 N N . LEU A 1 69 ? 2.671 6.353 11.315 1.00 77.69 69 LEU A N 1
ATOM 579 C CA . LEU A 1 69 ? 2.677 7.169 10.098 1.00 77.69 69 LEU A CA 1
ATOM 580 C C . LEU A 1 69 ? 2.634 8.675 10.408 1.00 77.69 69 LEU A C 1
ATOM 582 O O . LEU A 1 69 ? 3.350 9.434 9.761 1.00 77.69 69 LEU A O 1
ATOM 586 N N . ALA A 1 70 ? 1.831 9.117 11.382 1.00 78.00 70 ALA A N 1
ATOM 587 C CA . ALA A 1 70 ? 1.804 10.524 11.790 1.00 78.00 70 ALA A CA 1
ATOM 588 C C . ALA A 1 70 ? 3.156 10.972 12.368 1.00 78.00 70 ALA A C 1
ATOM 590 O O . ALA A 1 70 ? 3.682 11.990 11.932 1.00 78.00 70 ALA A O 1
ATOM 591 N N . GLN A 1 71 ? 3.763 10.169 13.249 1.00 78.69 71 GLN A N 1
ATOM 592 C CA . GLN A 1 71 ? 5.082 10.471 13.821 1.00 78.69 71 GLN A CA 1
ATOM 593 C C . GLN A 1 71 ? 6.167 10.614 12.745 1.00 78.69 71 GLN A C 1
ATOM 595 O O . GLN A 1 71 ? 6.971 11.543 12.782 1.00 78.69 71 GLN A O 1
ATOM 600 N N . VAL A 1 72 ? 6.186 9.711 11.761 1.00 72.38 72 VAL A N 1
ATOM 601 C CA . VAL A 1 72 ? 7.158 9.752 10.658 1.00 72.38 72 VAL A CA 1
ATOM 602 C C . VAL A 1 72 ? 6.985 11.008 9.805 1.00 72.38 72 VAL A C 1
ATOM 604 O O . VAL A 1 72 ? 7.976 11.620 9.413 1.00 72.38 72 VAL A O 1
ATOM 607 N N . LEU A 1 73 ? 5.745 11.409 9.522 1.00 69.94 73 LEU A N 1
ATOM 608 C CA . LEU A 1 73 ? 5.471 12.620 8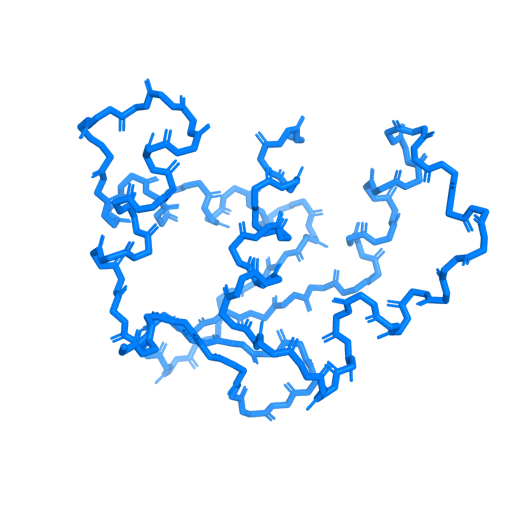.747 1.00 69.94 73 LEU A CA 1
ATOM 609 C C . LEU A 1 73 ? 5.880 13.892 9.507 1.00 69.94 73 LEU A C 1
ATOM 611 O O . LEU A 1 73 ? 6.492 14.775 8.905 1.00 69.94 73 LEU A O 1
ATOM 615 N N . ASP A 1 74 ? 5.627 13.947 10.816 1.00 68.94 74 ASP A N 1
ATOM 616 C CA . ASP A 1 74 ? 6.028 15.071 11.670 1.00 68.94 74 ASP A CA 1
ATOM 617 C C . ASP A 1 74 ? 7.558 15.217 11.726 1.00 68.94 74 ASP A C 1
ATOM 619 O O . ASP A 1 74 ? 8.093 16.314 11.543 1.00 68.94 74 ASP A O 1
ATOM 623 N N . HIS A 1 75 ? 8.284 14.105 11.891 1.00 68.19 75 HIS A N 1
ATOM 624 C CA . HIS A 1 75 ? 9.752 14.095 11.912 1.00 68.19 75 HIS A CA 1
ATOM 625 C C . HIS A 1 75 ? 10.393 14.565 10.600 1.00 68.19 75 HIS A C 1
ATOM 627 O O . HIS A 1 75 ? 11.500 15.101 10.618 1.00 68.19 75 HIS A O 1
ATOM 633 N N . LEU A 1 76 ? 9.716 14.394 9.463 1.00 60.59 76 LEU A N 1
ATOM 634 C CA . LEU A 1 76 ? 10.212 14.821 8.153 1.00 60.59 76 LEU A CA 1
ATOM 635 C C . LEU A 1 76 ? 9.964 16.305 7.850 1.00 60.59 76 LEU A C 1
ATOM 637 O O . LEU A 1 76 ? 10.213 16.752 6.731 1.00 60.59 76 LEU A O 1
ATOM 641 N N . GLY A 1 77 ? 9.472 17.086 8.816 1.00 50.78 77 GLY A N 1
ATOM 642 C CA . GLY A 1 77 ? 9.226 18.513 8.619 1.00 50.78 77 GLY A CA 1
ATOM 643 C C . GLY A 1 77 ? 8.041 18.805 7.697 1.00 50.78 77 GLY A C 1
ATOM 644 O O . GLY A 1 77 ? 7.801 19.968 7.369 1.00 50.78 77 GLY A O 1
ATOM 645 N N . PHE A 1 78 ? 7.247 17.790 7.336 1.00 51.72 78 PHE A N 1
ATOM 646 C CA . PHE A 1 78 ? 5.915 17.991 6.778 1.00 51.72 78 PHE A CA 1
ATOM 647 C C . PHE A 1 78 ? 5.006 18.481 7.906 1.00 51.72 78 PHE A C 1
ATOM 649 O O . PHE A 1 78 ? 4.245 17.721 8.487 1.00 51.72 78 PHE A O 1
ATOM 656 N N . HIS A 1 79 ? 5.090 19.772 8.240 1.00 43.91 79 HIS A N 1
ATOM 657 C CA . HIS A 1 79 ? 4.113 20.400 9.119 1.00 43.91 79 HIS A CA 1
ATOM 658 C C . HIS A 1 79 ? 2.761 20.325 8.421 1.00 43.91 79 HIS A C 1
ATOM 660 O O . HIS A 1 79 ? 2.536 20.973 7.396 1.00 43.91 79 HIS A O 1
ATOM 666 N N . ILE A 1 80 ? 1.851 19.533 8.979 1.00 45.78 80 ILE A N 1
ATOM 667 C CA . ILE A 1 80 ? 0.490 19.357 8.477 1.00 45.78 80 ILE A CA 1
ATOM 668 C C . ILE A 1 80 ? -0.332 20.580 8.908 1.00 45.78 80 ILE A C 1
ATOM 670 O O . ILE A 1 80 ? -1.330 20.510 9.619 1.00 45.78 80 ILE A O 1
ATOM 674 N N . GLY A 1 81 ? 0.115 21.759 8.476 1.00 37.19 81 GLY A N 1
ATOM 675 C CA . GLY A 1 81 ? -0.652 22.984 8.534 1.00 37.19 81 GLY A CA 1
ATOM 676 C C . GLY A 1 81 ? -1.806 22.875 7.543 1.00 37.19 81 GLY A C 1
ATOM 677 O O . GLY A 1 81 ? -1.616 23.064 6.347 1.00 37.19 81 GLY A O 1
ATOM 678 N N . ARG A 1 82 ? -3.009 22.605 8.065 1.00 41.38 82 ARG A N 1
ATOM 679 C CA . ARG A 1 82 ? -4.319 22.660 7.376 1.00 41.38 82 ARG A CA 1
ATOM 680 C C . ARG A 1 82 ? -4.760 21.463 6.526 1.00 41.38 82 ARG A C 1
ATOM 682 O O . ARG A 1 82 ? -5.561 21.650 5.612 1.00 41.38 82 ARG A O 1
ATOM 689 N N . VAL A 1 83 ? -4.377 20.227 6.851 1.00 42.19 83 VAL A N 1
ATOM 690 C CA . VAL A 1 83 ? -5.135 19.070 6.331 1.00 42.19 83 VAL A CA 1
ATOM 691 C C . VAL A 1 83 ? -5.376 18.062 7.450 1.00 42.19 83 VAL A C 1
ATOM 693 O O . VAL A 1 83 ? -4.426 17.439 7.907 1.00 42.19 83 VAL A O 1
ATOM 696 N N . PRO A 1 84 ? -6.615 17.894 7.950 1.00 40.94 84 PRO A N 1
ATOM 697 C CA . PRO A 1 84 ? -6.866 16.978 9.054 1.00 40.94 84 PRO A CA 1
ATOM 698 C C . PRO A 1 84 ? -6.406 15.574 8.653 1.00 40.94 84 PRO A C 1
ATOM 700 O O . PRO A 1 84 ? -6.821 15.073 7.612 1.00 40.94 84 PRO A O 1
ATOM 703 N N . HIS A 1 85 ? -5.565 14.940 9.475 1.00 46.25 85 HIS A N 1
ATOM 704 C CA . HIS A 1 85 ? -4.926 13.635 9.226 1.00 46.25 85 HIS A CA 1
ATOM 705 C C . HIS A 1 85 ? -5.906 12.531 8.791 1.00 46.25 85 HIS A C 1
ATOM 707 O O . HIS A 1 85 ? -5.547 11.610 8.060 1.00 46.25 85 HIS A O 1
ATOM 713 N N . ARG A 1 86 ? -7.184 12.656 9.167 1.00 41.72 86 ARG A N 1
ATOM 714 C CA . ARG A 1 86 ? -8.261 11.789 8.681 1.00 41.72 86 ARG A CA 1
ATOM 715 C C . ARG A 1 86 ? -8.525 11.940 7.172 1.00 41.72 86 ARG A C 1
ATOM 717 O O . ARG A 1 86 ? -8.809 10.951 6.514 1.00 41.72 86 ARG A O 1
ATOM 724 N N . HIS A 1 87 ? -8.381 13.105 6.554 1.00 41.59 87 HIS A N 1
ATOM 725 C CA . HIS A 1 87 ? -8.745 13.317 5.145 1.00 41.59 87 HIS A CA 1
ATOM 726 C C . HIS A 1 87 ? -7.753 12.760 4.112 1.00 41.59 87 HIS A C 1
ATOM 728 O O . HIS A 1 87 ? -8.136 12.553 2.960 1.00 41.59 87 HIS A O 1
ATOM 734 N N . PHE A 1 88 ? -6.496 12.492 4.482 1.00 43.78 88 PHE A N 1
ATOM 735 C CA . PHE A 1 88 ? -5.545 11.881 3.545 1.00 43.78 88 PHE A CA 1
ATOM 736 C C . PHE A 1 88 ? -5.765 10.379 3.378 1.00 43.78 88 PHE A C 1
ATOM 738 O O . PHE A 1 88 ? -5.527 9.857 2.290 1.00 43.78 88 PHE A O 1
ATOM 745 N N . ILE A 1 89 ? -6.255 9.707 4.428 1.00 47.06 89 ILE A N 1
ATOM 746 C CA . ILE A 1 89 ? -6.309 8.243 4.464 1.00 47.06 89 ILE A CA 1
ATOM 747 C C . ILE A 1 89 ? -7.714 7.676 4.729 1.00 47.06 89 ILE A C 1
ATOM 749 O O . ILE A 1 89 ? -7.972 6.527 4.395 1.00 47.06 89 ILE A O 1
ATOM 753 N N . THR A 1 90 ? -8.657 8.485 5.231 1.00 42.00 90 THR A N 1
ATOM 754 C CA . THR A 1 90 ? -10.054 8.068 5.497 1.00 42.00 90 THR A CA 1
ATOM 755 C C . THR A 1 90 ? -11.111 8.772 4.635 1.00 42.00 90 THR A C 1
ATOM 757 O O . THR A 1 90 ? -12.292 8.480 4.780 1.00 42.00 90 THR A O 1
ATOM 760 N N . ALA A 1 91 ? -10.740 9.668 3.709 1.00 34.78 91 ALA A N 1
ATOM 761 C CA . ALA A 1 91 ? -11.723 10.286 2.813 1.00 34.78 91 ALA A CA 1
ATOM 762 C C . ALA A 1 91 ? -12.107 9.327 1.673 1.00 34.78 91 ALA A C 1
ATOM 764 O O . ALA A 1 91 ? -11.386 9.157 0.690 1.00 34.78 91 ALA A O 1
ATOM 765 N N . THR A 1 92 ? -13.274 8.710 1.819 1.00 44.59 92 THR A N 1
ATOM 766 C CA . THR A 1 92 ? -13.916 7.748 0.915 1.00 44.59 92 THR A CA 1
ATOM 767 C C . THR A 1 92 ? -14.392 8.343 -0.419 1.00 44.59 92 THR A C 1
ATOM 769 O O . THR A 1 92 ? -15.173 7.706 -1.120 1.00 44.59 92 THR A O 1
ATOM 772 N N . THR A 1 93 ? -13.954 9.538 -0.818 1.00 43.84 93 THR A N 1
ATOM 773 C CA . THR A 1 93 ? -14.506 10.243 -1.983 1.00 43.84 93 THR A CA 1
ATOM 774 C C . THR A 1 93 ? -13.408 10.856 -2.865 1.00 43.84 93 THR A C 1
ATOM 776 O O . THR A 1 93 ? -12.593 11.661 -2.424 1.00 43.84 93 THR A O 1
ATOM 779 N N . CYS A 1 94 ? -13.436 10.466 -4.148 1.00 36.88 94 CYS A N 1
ATOM 780 C CA . CYS A 1 94 ? -12.614 10.908 -5.288 1.00 36.88 94 CYS A CA 1
ATOM 781 C C . CYS A 1 94 ? -11.273 10.156 -5.531 1.00 36.88 94 CYS A C 1
ATOM 783 O O . CYS A 1 94 ? -10.233 10.458 -4.948 1.00 36.88 94 CYS A O 1
ATOM 785 N N . ASN A 1 95 ? -11.338 9.166 -6.443 1.00 50.69 95 ASN A N 1
ATOM 786 C CA . ASN A 1 95 ? -10.267 8.322 -7.018 1.00 50.69 95 ASN A CA 1
ATOM 787 C C . ASN A 1 95 ? -9.300 7.644 -6.018 1.00 50.69 95 ASN A C 1
ATOM 789 O O . ASN A 1 95 ? -8.122 7.987 -5.898 1.00 50.69 95 ASN A O 1
ATOM 793 N N . GLN A 1 96 ? -9.804 6.597 -5.348 1.00 51.34 96 GLN A N 1
ATOM 794 C CA . GLN A 1 96 ? -9.115 5.783 -4.326 1.00 51.34 96 GLN A CA 1
ATOM 795 C C . GLN A 1 96 ? -7.748 5.208 -4.760 1.00 51.34 96 GLN A C 1
ATOM 797 O O . GLN A 1 96 ? -6.863 5.019 -3.926 1.00 51.34 96 GLN A O 1
ATOM 802 N N . GLN A 1 97 ? -7.549 4.961 -6.057 1.00 50.38 97 GLN A N 1
ATOM 803 C CA . GLN A 1 97 ? -6.347 4.318 -6.595 1.00 50.38 97 GLN A CA 1
ATOM 804 C C . GLN A 1 97 ? -5.128 5.257 -6.615 1.00 50.38 97 GLN A C 1
ATOM 806 O O . GLN A 1 97 ? -4.015 4.838 -6.304 1.00 50.38 97 GLN A O 1
ATOM 811 N N . ASP A 1 98 ? -5.320 6.543 -6.924 1.00 53.00 98 ASP A N 1
ATOM 812 C CA . ASP A 1 98 ? -4.207 7.492 -7.049 1.00 53.00 98 ASP A CA 1
ATOM 813 C C . ASP A 1 98 ? -3.622 7.904 -5.701 1.00 53.00 98 ASP A C 1
ATOM 815 O O . ASP A 1 98 ? -2.405 8.078 -5.579 1.00 53.00 98 ASP A O 1
ATOM 819 N N . ARG A 1 99 ? -4.467 8.038 -4.673 1.00 59.62 99 ARG A N 1
ATOM 820 C CA . ARG A 1 99 ? -4.035 8.466 -3.338 1.00 59.62 99 ARG A CA 1
ATOM 821 C C . ARG A 1 99 ? -3.282 7.372 -2.588 1.00 59.62 99 ARG A C 1
ATOM 823 O O . ARG A 1 99 ? -2.245 7.678 -2.018 1.00 59.62 99 ARG A O 1
ATOM 830 N N . LEU A 1 100 ? -3.706 6.108 -2.668 1.00 59.44 100 LEU A N 1
ATOM 831 C CA . LEU A 1 100 ? -2.981 4.989 -2.048 1.00 59.44 100 LEU A CA 1
ATOM 832 C C . LEU A 1 100 ? -1.574 4.810 -2.639 1.00 59.44 100 LEU A C 1
ATOM 834 O O . LEU A 1 100 ? -0.600 4.690 -1.898 1.00 59.44 100 LEU A O 1
ATOM 838 N N . VAL A 1 101 ? -1.438 4.891 -3.968 1.00 58.25 101 VAL A N 1
ATOM 839 C CA . VAL A 1 101 ? -0.122 4.830 -4.629 1.00 58.25 101 VAL A CA 1
ATOM 840 C C . VAL A 1 101 ? 0.720 6.074 -4.298 1.00 58.25 101 VAL A C 1
ATOM 842 O O . VAL A 1 101 ? 1.938 5.974 -4.167 1.00 58.25 101 VAL A O 1
ATOM 845 N N . ARG A 1 102 ? 0.106 7.258 -4.124 1.00 63.22 102 ARG A N 1
ATOM 846 C CA . ARG A 1 102 ? 0.812 8.467 -3.641 1.00 63.22 102 ARG A CA 1
ATOM 847 C C . ARG A 1 102 ? 1.256 8.346 -2.179 1.00 63.22 102 ARG A C 1
ATOM 849 O O . ARG A 1 102 ? 2.375 8.747 -1.882 1.00 63.22 102 ARG A O 1
ATOM 856 N N . CYS A 1 103 ? 0.431 7.789 -1.293 1.00 63.94 103 CYS A N 1
ATOM 857 C CA . CYS A 1 103 ? 0.770 7.569 0.114 1.00 63.94 103 CYS A CA 1
ATOM 858 C C . CYS A 1 103 ? 1.928 6.588 0.249 1.00 63.94 103 CYS A C 1
ATOM 860 O O . CYS A 1 103 ? 2.920 6.924 0.886 1.00 63.94 103 CYS A O 1
ATOM 862 N N . LEU A 1 104 ? 1.856 5.429 -0.419 1.00 63.88 104 LEU A N 1
ATOM 863 C CA . LEU A 1 104 ? 2.980 4.495 -0.458 1.00 63.88 104 LEU A CA 1
ATOM 864 C C . LEU A 1 104 ? 4.247 5.206 -0.957 1.00 63.88 104 LEU A C 1
ATOM 866 O O . LEU A 1 104 ? 5.298 5.069 -0.345 1.00 63.88 104 LEU A O 1
ATOM 870 N N . HIS A 1 105 ? 4.145 6.022 -2.014 1.00 63.53 105 HIS A N 1
ATOM 871 C CA . HIS A 1 105 ? 5.291 6.750 -2.566 1.00 63.53 105 HIS A CA 1
ATOM 872 C C . HIS A 1 105 ? 5.922 7.716 -1.556 1.00 63.53 105 HIS A C 1
ATOM 874 O O . HIS A 1 105 ? 7.142 7.724 -1.411 1.00 63.53 105 HIS A O 1
ATOM 880 N N . HIS A 1 106 ? 5.103 8.506 -0.855 1.00 63.62 106 HIS A N 1
ATOM 881 C CA . HIS A 1 106 ? 5.572 9.425 0.186 1.00 63.62 106 HIS A CA 1
ATOM 882 C C . HIS A 1 106 ? 6.302 8.678 1.306 1.00 63.62 106 HIS A C 1
ATOM 884 O O . HIS A 1 106 ? 7.351 9.113 1.766 1.00 63.62 106 HIS A O 1
ATOM 890 N N . ILE A 1 107 ? 5.793 7.505 1.677 1.00 60.88 107 ILE A N 1
ATOM 891 C CA . ILE A 1 107 ? 6.391 6.651 2.701 1.00 60.88 107 ILE A CA 1
ATOM 892 C C . ILE A 1 107 ? 7.753 6.082 2.248 1.00 60.88 107 ILE A C 1
ATOM 894 O O . ILE A 1 107 ? 8.606 5.809 3.081 1.00 60.88 107 ILE A O 1
ATOM 898 N N . SER A 1 108 ? 8.027 5.950 0.946 1.00 57.28 108 SER A N 1
ATOM 899 C CA . SER A 1 108 ? 9.360 5.564 0.431 1.00 57.28 108 SER A CA 1
ATOM 900 C C . SER A 1 108 ? 10.301 6.717 0.114 1.00 57.28 108 SER A C 1
ATOM 902 O O . SER A 1 108 ? 11.295 6.523 -0.599 1.00 57.28 108 SER A O 1
ATOM 904 N N . ALA A 1 109 ? 9.982 7.916 0.588 1.00 49.19 109 ALA A N 1
ATOM 905 C CA . ALA A 1 109 ? 10.978 8.951 0.837 1.00 49.19 109 ALA A CA 1
ATOM 906 C C . ALA A 1 109 ? 11.541 8.883 2.280 1.00 49.19 109 ALA A C 1
ATOM 908 O O . ALA A 1 109 ? 12.506 9.584 2.566 1.00 49.19 109 ALA A O 1
ATOM 909 N N . VAL A 1 110 ? 10.965 8.025 3.143 1.00 46.38 110 VAL A N 1
ATOM 910 C CA . VAL A 1 110 ? 11.445 7.613 4.485 1.00 46.38 110 VAL A CA 1
ATOM 911 C C . VAL A 1 110 ? 12.323 6.362 4.375 1.00 46.38 110 VAL A C 1
ATOM 913 O O . VAL A 1 110 ? 13.176 6.129 5.264 1.00 46.38 110 VAL A O 1
#